Protein AF-A0A953PFZ8-F1 (afdb_monomer)

Mean predicted aligned error: 7.16 Å

Nearest PDB structures (foldseek):
  6ixg-assembly2_B  TM=3.320E-01  e=7.382E+00  Homo sapiens

Secondary structure (DSSP, 8-state):
--THHHHHHHHHHHHHHHHHHHT-TT---GGG--HHHHHHHHHHHHHHHHHHHTS-TT----HHHHHHHHHHHHHHHHHHHHHHHHHHHHHHHHHHHHHHHHHHHHHHHHHHHHHHH-

Radius of gyration: 22.74 Å; Cα contacts (8 Å, |Δi|>4): 45; chains: 1; bounding box: 54×25×68 Å

pLDDT: mean 87.07, std 11.13, range [49.34, 96.88]

Foldseek 3Di:
DPPVLLVLLVVLLVLLVVLCVVLDPVPLDCPSPDPVSVVSNVVSVVSNCVSVVPDDPPDPQPPSSVVSVVSVVVSVVSVVVCVVVSVVSVVVVVVVVVVVVVVVVVVVVVVVVVVVVD

Solvent-accessible surface area (backbone atoms only — not comparable to full-atom values): 6827 Å² total; per-residue (Å²): 127,72,82,59,47,56,55,51,40,50,54,37,42,54,51,52,52,54,48,53,65,73,69,35,80,88,55,83,66,66,84,82,68,51,78,62,61,56,53,52,51,51,51,39,52,51,52,46,51,57,48,60,69,70,54,62,96,81,55,86,65,54,72,69,47,52,49,44,51,53,49,42,52,53,52,49,52,52,50,66,65,46,48,64,58,53,50,52,53,53,52,52,51,50,53,53,51,54,54,52,51,51,52,52,52,50,54,53,48,49,56,54,51,55,65,73,75,108

Structure (mmCIF, N/CA/C/O backbone):
data_AF-A0A953PFZ8-F1
#
_entry.id   AF-A0A953PFZ8-F1
#
loop_
_atom_site.group_PDB
_atom_site.id
_atom_site.type_symbol
_atom_site.label_atom_id
_atom_site.label_alt_id
_atom_site.label_comp_id
_atom_site.label_asym_id
_atom_site.label_entity_id
_atom_site.label_seq_id
_atom_site.pdbx_PDB_ins_code
_atom_site.Cartn_x
_atom_site.Cartn_y
_atom_site.Cartn_z
_atom_site.occupancy
_atom_site.B_iso_or_equiv
_atom_site.auth_seq_id
_atom_site.auth_comp_id
_atom_site.auth_asym_id
_atom_site.auth_atom_id
_atom_site.pdbx_PDB_model_num
ATOM 1 N N . MET A 1 1 ? -9.222 -6.812 30.418 1.00 49.34 1 MET A N 1
ATOM 2 C CA . MET A 1 1 ? -8.718 -6.181 29.180 1.00 49.34 1 MET A CA 1
ATOM 3 C C . MET A 1 1 ? -7.207 -6.312 29.186 1.00 49.34 1 MET A C 1
ATOM 5 O O . MET A 1 1 ? -6.631 -5.870 30.175 1.00 49.34 1 MET A O 1
ATOM 9 N N . PRO A 1 2 ? -6.553 -6.948 28.195 1.00 52.19 2 PRO A N 1
ATOM 10 C CA . PRO A 1 2 ? -5.106 -6.844 28.110 1.00 52.19 2 PRO A CA 1
ATOM 11 C C . PRO A 1 2 ? -4.802 -5.354 27.881 1.00 52.19 2 PRO A C 1
ATOM 13 O O . PRO A 1 2 ? -5.309 -4.797 26.905 1.00 52.19 2 PRO A O 1
ATOM 16 N N . PRO A 1 3 ? -4.027 -4.684 28.750 1.00 57.12 3 PRO A N 1
ATOM 17 C CA . PRO A 1 3 ? -3.650 -3.275 28.563 1.00 57.12 3 PRO A CA 1
ATOM 18 C C . PRO A 1 3 ? -2.909 -3.019 27.233 1.00 57.12 3 PRO A C 1
ATOM 20 O O . PRO A 1 3 ? -2.757 -1.880 26.811 1.00 57.12 3 PRO A O 1
ATOM 23 N N . ASP A 1 4 ? -2.516 -4.091 26.550 1.00 78.19 4 ASP A N 1
ATOM 24 C CA . ASP A 1 4 ? -1.724 -4.121 25.328 1.00 78.19 4 ASP A CA 1
ATOM 25 C C . ASP A 1 4 ? -2.537 -3.910 24.032 1.00 78.19 4 ASP A C 1
ATOM 27 O O . ASP A 1 4 ? -1.991 -3.506 23.005 1.00 78.19 4 ASP A O 1
ATOM 31 N N . THR A 1 5 ? -3.854 -4.164 24.048 1.00 85.62 5 THR A N 1
ATOM 32 C CA . THR A 1 5 ? -4.670 -4.120 22.818 1.00 85.62 5 THR A CA 1
ATOM 33 C C . THR A 1 5 ? -4.906 -2.694 22.331 1.00 85.62 5 THR A C 1
ATOM 35 O O . THR A 1 5 ? -4.695 -2.399 21.156 1.00 85.62 5 THR A O 1
ATOM 38 N N . LEU A 1 6 ? -5.316 -1.800 23.235 1.00 88.81 6 LEU A N 1
ATOM 39 C CA . LEU A 1 6 ? -5.555 -0.395 22.901 1.00 88.81 6 LEU A CA 1
ATOM 40 C C . LEU A 1 6 ? -4.273 0.273 22.389 1.00 88.81 6 LEU A C 1
ATOM 42 O O . LEU A 1 6 ? -4.300 0.966 21.376 1.00 88.81 6 LEU A O 1
ATOM 46 N N . GLU A 1 7 ? -3.152 0.023 23.062 1.00 90.69 7 GLU A N 1
ATOM 47 C CA . GLU A 1 7 ? -1.858 0.594 22.690 1.00 90.69 7 GLU A CA 1
ATOM 48 C C . GLU A 1 7 ? -1.353 0.043 21.354 1.00 90.69 7 GLU A C 1
ATOM 50 O O . GLU A 1 7 ? -0.896 0.789 20.488 1.00 90.69 7 GLU A O 1
ATOM 55 N N . THR A 1 8 ? -1.520 -1.261 21.129 1.00 91.81 8 THR A N 1
ATOM 56 C CA . THR A 1 8 ? -1.218 -1.867 19.831 1.00 91.81 8 THR A CA 1
ATOM 57 C C . THR A 1 8 ? -2.049 -1.240 18.715 1.00 91.81 8 THR A C 1
ATOM 59 O O . THR A 1 8 ? -1.503 -0.953 17.649 1.00 91.81 8 THR A O 1
ATOM 62 N N . LEU A 1 9 ? -3.342 -0.993 18.940 1.00 93.00 9 LEU A N 1
ATOM 63 C CA . LEU A 1 9 ? -4.217 -0.424 17.918 1.00 93.00 9 LEU A CA 1
ATOM 64 C C . LEU A 1 9 ? -3.860 1.034 17.599 1.00 93.00 9 LEU A C 1
ATOM 66 O O . LEU A 1 9 ? -3.797 1.386 16.423 1.00 93.00 9 LEU A O 1
ATOM 70 N N . ARG A 1 10 ? -3.510 1.835 18.614 1.00 94.50 10 ARG A N 1
ATOM 71 C CA . ARG A 1 10 ? -2.955 3.191 18.437 1.00 94.50 10 ARG A CA 1
ATOM 72 C C . ARG A 1 10 ? -1.698 3.181 17.581 1.00 94.50 10 ARG A C 1
ATOM 74 O O . ARG A 1 10 ? -1.624 3.870 16.566 1.00 94.50 10 ARG A O 1
ATOM 81 N N . GLN A 1 11 ? -0.737 2.326 17.934 1.00 95.38 11 GLN A N 1
ATOM 82 C CA . GLN A 1 11 ? 0.516 2.209 17.192 1.00 95.38 11 GLN A CA 1
ATOM 83 C C . GLN A 1 11 ? 0.282 1.778 15.737 1.00 95.38 11 GLN A C 1
ATOM 85 O O . GLN A 1 11 ? 0.940 2.285 14.820 1.00 95.38 11 GLN A O 1
ATOM 90 N N . VAL A 1 12 ? -0.652 0.850 15.508 1.00 96.00 12 VAL A N 1
ATOM 91 C CA . VAL A 1 12 ? -1.046 0.442 14.156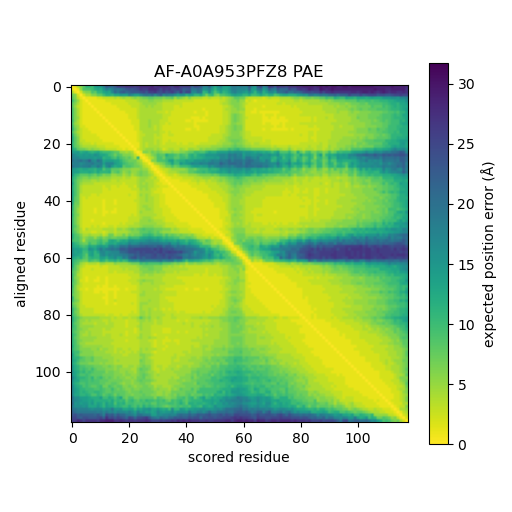 1.00 96.00 12 VAL A CA 1
ATOM 92 C C . VAL A 1 12 ? -1.662 1.620 13.403 1.00 96.00 12 VAL A C 1
ATOM 94 O O . VAL A 1 12 ? -1.247 1.890 12.277 1.00 96.00 12 VAL A O 1
ATOM 97 N N . ASN A 1 13 ? -2.601 2.346 14.008 1.00 96.81 13 ASN A N 1
ATOM 98 C CA . ASN A 1 13 ? -3.257 3.493 13.386 1.00 96.81 13 ASN A CA 1
ATOM 99 C C . ASN A 1 13 ? -2.264 4.583 12.986 1.00 96.81 13 ASN A C 1
ATOM 101 O O . ASN A 1 13 ? -2.311 5.065 11.852 1.00 96.81 13 ASN A O 1
ATOM 105 N N . ASP A 1 14 ? -1.312 4.916 13.851 1.00 96.38 14 ASP A N 1
ATOM 106 C CA . ASP A 1 14 ? -0.276 5.902 13.545 1.00 96.38 14 ASP A CA 1
ATOM 107 C C . ASP A 1 14 ? 0.654 5.440 12.423 1.00 96.38 14 ASP A C 1
ATOM 109 O O . ASP A 1 14 ? 1.006 6.218 11.526 1.00 96.38 14 ASP A O 1
ATOM 113 N N . SER A 1 15 ? 0.991 4.152 12.410 1.00 95.00 15 SER A N 1
ATOM 114 C CA . SER A 1 15 ? 1.805 3.555 11.351 1.00 95.00 15 SER A CA 1
ATOM 115 C C . SER A 1 15 ? 1.072 3.566 10.004 1.00 95.00 15 SER A C 1
ATOM 117 O O . SER A 1 15 ? 1.651 3.967 8.991 1.00 95.00 15 SER A O 1
ATOM 119 N N . LEU A 1 16 ? -0.214 3.199 9.982 1.00 94.50 16 LEU A N 1
ATOM 120 C CA . LEU A 1 16 ? -1.045 3.221 8.775 1.00 94.50 16 LEU A CA 1
ATOM 121 C C . LEU A 1 16 ? -1.255 4.646 8.261 1.00 94.50 16 LEU A C 1
ATOM 123 O O . LEU A 1 16 ? -1.137 4.885 7.061 1.00 94.50 16 LEU A O 1
ATOM 127 N N . ARG A 1 17 ? -1.500 5.612 9.150 1.00 94.50 17 ARG A N 1
ATOM 128 C CA . ARG A 1 17 ? -1.630 7.032 8.795 1.00 94.50 17 ARG A CA 1
ATOM 129 C C . ARG A 1 17 ? -0.345 7.563 8.168 1.00 94.50 17 ARG A C 1
ATOM 131 O O . ARG A 1 17 ? -0.380 8.210 7.123 1.00 94.50 17 ARG A O 1
ATOM 138 N N . SER A 1 18 ? 0.793 7.234 8.772 1.00 92.19 18 SER A N 1
ATOM 139 C CA . SER A 1 18 ? 2.114 7.597 8.261 1.00 92.19 18 SER A CA 1
ATOM 140 C C . SER A 1 18 ? 2.357 6.992 6.877 1.00 92.19 18 SER A C 1
ATOM 142 O O . SER A 1 18 ? 2.810 7.689 5.969 1.00 92.19 18 SER A O 1
ATOM 144 N N . ALA A 1 19 ? 2.004 5.720 6.680 1.00 90.25 19 ALA A N 1
ATOM 145 C CA . ALA A 1 19 ? 2.124 5.052 5.390 1.00 90.25 19 ALA A CA 1
ATOM 146 C C . ALA A 1 19 ? 1.204 5.675 4.323 1.00 90.25 19 ALA A C 1
ATOM 148 O O . ALA A 1 19 ? 1.663 5.975 3.223 1.00 90.25 19 ALA A O 1
ATOM 149 N N . LEU A 1 20 ? -0.055 5.971 4.665 1.00 89.38 20 LEU A N 1
ATOM 150 C CA . LEU A 1 20 ? -1.013 6.659 3.790 1.00 89.38 20 LEU A CA 1
ATOM 151 C C . LEU A 1 20 ? -0.495 8.027 3.317 1.00 89.38 20 LEU A C 1
ATOM 153 O O . LEU A 1 20 ? -0.674 8.392 2.157 1.00 89.38 20 LEU A O 1
ATOM 157 N N . ILE A 1 21 ? 0.184 8.775 4.192 1.00 88.69 21 ILE A N 1
ATOM 158 C CA . ILE A 1 21 ? 0.799 10.063 3.840 1.00 88.69 21 ILE A CA 1
ATOM 159 C C . ILE A 1 21 ? 1.997 9.870 2.903 1.00 88.69 21 ILE A C 1
ATOM 161 O O . ILE A 1 21 ? 2.183 10.660 1.975 1.00 88.69 21 ILE A O 1
ATOM 165 N N . ARG A 1 22 ? 2.827 8.843 3.124 1.00 84.75 22 ARG A N 1
ATOM 166 C CA . ARG A 1 22 ? 3.993 8.574 2.266 1.00 84.75 22 ARG A CA 1
ATOM 167 C C . ARG A 1 22 ? 3.586 8.125 0.866 1.00 84.75 22 ARG A C 1
ATOM 169 O O . ARG A 1 22 ? 4.182 8.595 -0.102 1.00 84.75 22 ARG A O 1
ATOM 176 N N . LEU A 1 23 ? 2.569 7.268 0.779 1.00 81.25 23 LEU A N 1
ATOM 177 C CA . LEU A 1 23 ? 2.078 6.642 -0.454 1.00 81.25 23 LEU A CA 1
ATOM 178 C C . LEU A 1 23 ? 1.049 7.495 -1.218 1.00 81.25 23 LEU A C 1
ATOM 180 O O . LEU A 1 23 ? 0.427 7.014 -2.168 1.00 81.25 23 LEU A O 1
ATOM 184 N N . ARG A 1 24 ? 0.854 8.752 -0.800 1.00 77.69 24 ARG A N 1
ATOM 185 C CA . ARG A 1 24 ? -0.214 9.628 -1.290 1.00 77.69 24 ARG A CA 1
ATOM 186 C C . ARG A 1 24 ? -0.262 9.734 -2.827 1.00 77.69 24 ARG A C 1
ATOM 188 O O . ARG A 1 24 ? 0.791 9.876 -3.456 1.00 77.69 24 ARG A O 1
ATOM 195 N N . PRO A 1 25 ? -1.461 9.741 -3.439 1.00 61.22 25 PRO A N 1
ATOM 196 C CA . PRO A 1 25 ? -1.633 9.856 -4.890 1.00 61.22 25 PRO A CA 1
ATOM 197 C C . PRO A 1 25 ? -1.081 11.138 -5.509 1.00 61.22 25 PRO A C 1
ATOM 199 O O . PRO A 1 25 ? -0.619 11.137 -6.646 1.00 61.22 25 PRO A O 1
ATOM 202 N N . GLU A 1 26 ? -1.083 12.233 -4.752 1.00 68.12 26 GLU A N 1
ATOM 203 C CA . GLU A 1 26 ? -0.650 13.550 -5.218 1.00 68.12 26 GLU A CA 1
ATOM 204 C C . GLU A 1 26 ? 0.868 13.607 -5.456 1.00 68.12 26 GLU A C 1
ATOM 206 O O . GLU A 1 26 ? 1.363 14.495 -6.154 1.00 68.12 26 GLU A O 1
ATOM 211 N N . ARG A 1 27 ? 1.616 12.633 -4.918 1.00 68.50 27 ARG A N 1
ATOM 212 C CA . ARG A 1 27 ? 3.017 12.406 -5.270 1.00 68.50 27 ARG A CA 1
ATOM 213 C C . ARG A 1 27 ? 3.057 11.641 -6.591 1.00 68.50 27 ARG A C 1
ATOM 215 O O . ARG A 1 27 ? 2.848 10.431 -6.634 1.00 68.50 27 ARG A O 1
ATOM 222 N N . LYS A 1 28 ? 3.321 12.370 -7.678 1.00 65.50 28 LYS A N 1
ATOM 223 C CA . LYS A 1 28 ? 3.436 11.801 -9.032 1.00 65.50 28 LYS A CA 1
ATOM 224 C C . LYS A 1 28 ? 4.566 10.773 -9.146 1.00 65.50 28 LYS A C 1
ATOM 226 O O . LYS A 1 28 ? 4.450 9.833 -9.925 1.00 65.50 28 LYS A O 1
ATOM 231 N N . ASP A 1 29 ? 5.606 10.907 -8.325 1.00 70.31 29 ASP A N 1
ATOM 232 C CA . ASP A 1 29 ? 6.806 10.087 -8.437 1.00 70.31 29 ASP A CA 1
ATOM 233 C C . ASP A 1 29 ? 6.769 8.882 -7.490 1.00 70.31 29 ASP A C 1
ATOM 235 O O . ASP A 1 29 ? 6.878 9.008 -6.268 1.00 70.31 29 ASP A O 1
ATOM 239 N N . CYS A 1 30 ? 6.705 7.683 -8.073 1.00 77.50 30 CYS A N 1
ATOM 240 C CA . CYS A 1 30 ? 6.799 6.419 -7.334 1.00 77.50 30 CYS A CA 1
ATOM 241 C C . CYS A 1 30 ? 8.231 6.090 -6.869 1.00 77.50 30 CYS A C 1
ATOM 243 O O . CYS A 1 30 ? 8.442 5.086 -6.198 1.00 77.50 30 CYS A O 1
ATOM 245 N N . VAL A 1 31 ? 9.219 6.933 -7.191 1.00 76.44 31 VAL A N 1
ATOM 246 C CA . VAL A 1 31 ? 10.656 6.703 -6.934 1.00 76.44 31 VAL A CA 1
ATOM 247 C C . VAL A 1 31 ? 10.974 6.532 -5.445 1.00 76.44 31 VAL A C 1
ATOM 249 O O . VAL A 1 31 ? 11.924 5.846 -5.078 1.00 76.44 31 VAL A O 1
ATOM 252 N N . THR A 1 32 ? 10.183 7.158 -4.575 1.00 81.94 32 THR A N 1
ATOM 253 C CA . THR A 1 32 ? 10.397 7.103 -3.120 1.00 81.94 32 THR A CA 1
ATOM 254 C C . THR A 1 32 ? 9.764 5.883 -2.455 1.00 81.94 32 THR A C 1
ATOM 256 O O . THR A 1 32 ? 10.068 5.615 -1.295 1.00 81.94 32 THR A O 1
ATOM 259 N N . ILE A 1 33 ? 8.922 5.140 -3.179 1.00 86.31 33 ILE A N 1
ATOM 260 C CA . ILE A 1 33 ? 8.183 3.992 -2.657 1.00 86.31 33 ILE A CA 1
ATOM 261 C C . ILE A 1 33 ? 9.086 2.767 -2.690 1.00 86.31 33 ILE A C 1
ATOM 263 O O . ILE A 1 33 ? 9.626 2.405 -3.737 1.00 86.31 33 ILE A O 1
ATOM 267 N N . ARG A 1 34 ? 9.244 2.112 -1.541 1.00 87.69 34 ARG A N 1
ATOM 268 C CA . ARG A 1 34 ? 10.087 0.923 -1.407 1.00 87.69 34 ARG A CA 1
ATOM 269 C C . ARG A 1 34 ? 9.240 -0.323 -1.157 1.00 87.69 34 ARG A C 1
ATOM 271 O O . ARG A 1 34 ? 8.175 -0.225 -0.552 1.00 87.69 34 ARG A O 1
ATOM 278 N N . PRO A 1 35 ? 9.723 -1.523 -1.527 1.00 88.88 35 PRO A N 1
ATOM 279 C CA . PRO A 1 35 ? 9.071 -2.776 -1.140 1.00 88.88 35 PRO A CA 1
ATOM 280 C C . PRO A 1 35 ? 8.839 -2.887 0.375 1.00 88.88 35 PRO A C 1
ATOM 282 O O . PRO A 1 35 ? 7.824 -3.430 0.808 1.00 88.88 35 PRO A O 1
ATOM 285 N N . GLN A 1 36 ? 9.749 -2.322 1.177 1.00 91.12 36 GLN A N 1
ATOM 286 C CA . GLN A 1 36 ? 9.627 -2.267 2.634 1.00 91.12 36 GLN A CA 1
ATOM 287 C C . GLN A 1 36 ? 8.363 -1.531 3.092 1.00 91.12 36 GLN A C 1
ATOM 289 O O . GLN A 1 36 ? 7.727 -1.999 4.026 1.00 91.12 36 GLN A O 1
ATOM 294 N N . ASP A 1 37 ? 7.923 -0.471 2.402 1.00 89.81 37 ASP A N 1
ATOM 295 C CA . ASP A 1 37 ? 6.701 0.252 2.781 1.00 89.81 37 ASP A CA 1
ATOM 296 C C . ASP A 1 37 ? 5.465 -0.664 2.764 1.00 89.81 37 ASP A C 1
ATOM 298 O O . ASP A 1 37 ? 4.606 -0.575 3.641 1.00 89.81 37 ASP A O 1
ATOM 302 N N . PHE A 1 38 ? 5.382 -1.580 1.795 1.00 91.19 38 PHE A N 1
ATOM 303 C CA . PHE A 1 38 ? 4.284 -2.546 1.705 1.00 91.19 38 PHE A CA 1
ATOM 304 C C . PHE A 1 38 ? 4.402 -3.659 2.746 1.00 91.19 38 PHE A C 1
ATOM 306 O O . PHE A 1 38 ? 3.393 -4.071 3.320 1.00 91.19 38 PHE A O 1
ATOM 313 N N . SER A 1 39 ? 5.625 -4.126 3.008 1.00 93.56 39 SER A N 1
ATOM 314 C CA . SER A 1 39 ? 5.895 -5.109 4.063 1.00 93.56 39 SER A CA 1
ATOM 315 C C . SER A 1 39 ? 5.518 -4.565 5.441 1.00 93.56 39 SER A C 1
ATOM 317 O O . SER A 1 39 ? 4.920 -5.279 6.248 1.00 93.56 39 SER A O 1
ATOM 319 N N . ASP A 1 40 ? 5.820 -3.293 5.698 1.00 93.38 40 ASP A N 1
ATOM 320 C CA . ASP A 1 40 ? 5.485 -2.617 6.946 1.00 93.38 40 ASP A CA 1
ATOM 321 C C . ASP A 1 40 ? 3.968 -2.507 7.106 1.00 93.38 40 ASP A C 1
ATOM 323 O O . ASP A 1 40 ? 3.440 -2.896 8.146 1.00 93.38 40 ASP A O 1
ATOM 327 N N . ILE A 1 41 ? 3.248 -2.064 6.064 1.00 94.06 41 ILE A N 1
ATOM 328 C CA . ILE A 1 41 ? 1.776 -2.024 6.073 1.00 94.06 41 ILE A CA 1
ATOM 329 C C . ILE A 1 41 ? 1.207 -3.410 6.376 1.00 94.06 41 ILE A C 1
ATOM 331 O O . ILE A 1 41 ? 0.401 -3.542 7.294 1.00 94.06 41 ILE A O 1
ATOM 335 N N . LEU A 1 42 ? 1.640 -4.446 5.650 1.00 95.38 42 LEU A N 1
ATOM 336 C CA . LEU A 1 42 ? 1.163 -5.813 5.858 1.00 95.38 42 LEU A CA 1
ATOM 337 C C . LEU A 1 42 ? 1.403 -6.282 7.299 1.00 95.38 42 LEU A C 1
ATOM 339 O O . LEU A 1 42 ? 0.502 -6.839 7.921 1.00 95.38 42 LEU A O 1
ATOM 343 N N . SER A 1 43 ? 2.584 -6.001 7.850 1.00 95.81 43 SER A N 1
ATOM 344 C CA . SER A 1 43 ? 2.928 -6.357 9.229 1.00 95.81 43 SER A CA 1
ATOM 345 C C . SER A 1 43 ? 1.991 -5.688 10.240 1.00 95.81 43 SER A C 1
ATOM 347 O O . SER A 1 43 ? 1.526 -6.341 11.173 1.00 95.81 43 SER A O 1
ATOM 349 N N . GLN A 1 44 ? 1.647 -4.410 10.036 1.00 95.50 44 GLN A N 1
ATOM 350 C CA . GLN A 1 44 ? 0.687 -3.711 10.899 1.00 95.50 44 GLN A CA 1
ATOM 351 C C . GLN A 1 44 ? -0.738 -4.260 10.760 1.00 95.50 44 GLN A C 1
ATOM 353 O O . GLN A 1 44 ? -1.446 -4.385 11.759 1.00 95.50 44 GLN A O 1
ATOM 358 N N . LEU A 1 45 ? -1.160 -4.629 9.545 1.00 95.19 45 LEU A N 1
ATOM 359 C CA . LEU A 1 45 ? -2.468 -5.247 9.310 1.00 95.19 45 LEU A CA 1
ATOM 360 C C . LEU A 1 45 ? -2.596 -6.587 10.038 1.00 95.19 45 LEU A C 1
ATOM 362 O O . LEU A 1 45 ? -3.603 -6.826 10.703 1.00 95.19 45 LEU A O 1
ATOM 366 N N . LEU A 1 46 ? -1.566 -7.432 9.954 1.00 94.88 46 LEU A N 1
ATOM 367 C CA . LEU A 1 46 ? -1.521 -8.715 10.654 1.00 94.88 46 LEU A CA 1
ATOM 368 C C . LEU A 1 46 ? -1.531 -8.523 12.174 1.00 94.88 46 LEU A C 1
ATOM 370 O O . LEU A 1 46 ? -2.297 -9.191 12.868 1.00 94.88 46 LEU A O 1
ATOM 374 N N . ARG A 1 47 ? -0.752 -7.561 12.684 1.00 93.69 47 ARG A N 1
ATOM 375 C CA . ARG A 1 47 ? -0.715 -7.231 14.114 1.00 93.69 47 ARG A CA 1
ATOM 376 C C . ARG A 1 47 ? -2.079 -6.762 14.632 1.00 93.69 47 ARG A C 1
ATOM 378 O O . ARG A 1 47 ? -2.502 -7.194 15.701 1.00 93.69 47 ARG A O 1
ATOM 385 N N . ALA A 1 48 ? -2.794 -5.923 13.880 1.00 92.88 48 ALA A N 1
ATOM 386 C CA . ALA A 1 48 ? -4.153 -5.519 14.246 1.00 92.88 48 ALA A CA 1
ATOM 387 C C . ALA A 1 48 ? -5.151 -6.680 14.183 1.00 92.88 48 ALA A C 1
ATOM 389 O O . ALA A 1 48 ? -5.972 -6.809 15.088 1.00 92.88 48 ALA A O 1
ATOM 390 N N . ALA A 1 49 ? -5.070 -7.547 13.169 1.00 90.88 49 ALA A N 1
ATOM 391 C CA . ALA A 1 49 ? -5.941 -8.716 13.059 1.00 90.88 49 ALA A CA 1
ATOM 392 C C . ALA A 1 49 ? -5.763 -9.678 14.245 1.00 90.88 49 ALA A C 1
ATOM 394 O O . ALA A 1 49 ? -6.746 -10.118 14.838 1.00 90.88 49 ALA A O 1
ATOM 395 N N . GLU A 1 50 ? -4.517 -9.952 14.638 1.00 90.31 50 GLU A N 1
ATOM 396 C CA . GLU A 1 50 ? -4.208 -10.757 15.821 1.00 90.31 50 GLU A CA 1
ATOM 397 C C . GLU A 1 50 ? -4.736 -10.105 17.105 1.00 90.31 50 GLU A C 1
ATOM 399 O O . GLU A 1 50 ? -5.331 -10.769 17.954 1.00 90.31 50 GLU A O 1
ATOM 404 N N . CYS A 1 51 ? -4.546 -8.793 17.239 1.00 87.56 51 CYS A N 1
ATOM 405 C CA . CYS A 1 51 ? -4.961 -8.032 18.407 1.00 87.56 51 CYS A CA 1
ATOM 406 C C . CYS A 1 51 ? -6.490 -8.013 18.582 1.00 87.56 51 CYS A C 1
ATOM 408 O O . CYS A 1 51 ? -6.999 -8.295 19.669 1.00 87.56 51 CYS A O 1
ATOM 410 N N . LEU A 1 52 ? -7.220 -7.736 17.500 1.00 85.81 52 LEU A N 1
ATOM 411 C CA . LEU A 1 52 ? -8.682 -7.695 17.477 1.00 85.81 52 LEU A CA 1
ATOM 412 C C . LEU A 1 52 ? -9.298 -9.097 17.578 1.00 85.81 52 LEU A C 1
ATOM 414 O O . LEU A 1 52 ? -10.341 -9.258 18.203 1.00 85.81 52 LEU A O 1
ATOM 418 N N . GLY A 1 53 ? -8.642 -10.127 17.033 1.00 84.00 53 GLY A N 1
ATOM 419 C CA . GLY A 1 53 ? -9.096 -11.519 17.141 1.00 84.00 53 GLY A CA 1
ATOM 420 C C . GLY A 1 53 ? -9.057 -12.082 18.567 1.00 84.00 53 GLY A C 1
ATOM 421 O O . GLY A 1 53 ? -9.753 -13.048 18.866 1.00 84.00 53 GLY A O 1
ATOM 422 N N . ARG A 1 54 ? -8.273 -11.470 19.464 1.00 81.94 54 ARG A N 1
ATOM 423 C CA . ARG A 1 54 ? -8.182 -11.841 20.887 1.00 81.94 54 ARG A CA 1
ATOM 424 C C . ARG A 1 54 ? -9.213 -11.126 21.769 1.00 81.94 54 ARG A C 1
ATOM 426 O O . ARG A 1 54 ? -9.249 -11.380 22.975 1.00 81.94 54 ARG A O 1
ATOM 433 N N . LEU A 1 55 ? -10.028 -10.223 21.213 1.00 75.88 55 LEU A N 1
ATOM 434 C CA . LEU A 1 55 ? -11.015 -9.483 21.994 1.00 75.88 55 LEU A CA 1
ATOM 435 C C . LEU A 1 55 ? -12.206 -10.387 22.368 1.00 75.88 55 LEU A C 1
ATOM 437 O O . LEU A 1 55 ? -12.784 -11.028 21.489 1.00 75.88 55 LEU A O 1
ATOM 441 N N . PRO A 1 56 ? -12.630 -10.429 23.644 1.00 69.19 56 PRO A N 1
ATOM 442 C CA . PRO A 1 56 ? -13.863 -11.113 24.010 1.00 69.19 56 PRO A CA 1
ATOM 443 C C . PRO A 1 56 ? -15.062 -10.453 23.315 1.00 69.19 56 PRO A C 1
ATOM 445 O O . PRO A 1 56 ? -15.220 -9.237 23.405 1.00 69.19 56 PRO A O 1
ATOM 448 N N . LEU A 1 57 ? -15.940 -11.256 22.700 1.00 64.19 57 LEU A N 1
ATOM 449 C CA . LEU A 1 57 ? -17.180 -10.816 22.026 1.00 64.19 57 LEU A CA 1
ATOM 450 C C . LEU A 1 57 ? -18.096 -9.942 22.905 1.00 64.19 57 LEU A C 1
ATOM 452 O O . LEU A 1 57 ? -18.868 -9.149 22.383 1.00 64.19 57 LEU A O 1
ATOM 456 N N . ASN A 1 58 ? -17.974 -10.073 24.229 1.00 58.50 58 ASN A N 1
ATOM 457 C CA . ASN A 1 58 ? -18.782 -9.371 25.228 1.00 58.50 58 ASN A CA 1
ATOM 458 C C . ASN A 1 58 ? -17.938 -8.433 26.098 1.00 58.50 58 ASN A C 1
ATOM 460 O O . ASN A 1 58 ? -18.316 -8.129 27.230 1.00 58.50 58 ASN A O 1
ATOM 464 N N . SER A 1 59 ? -16.744 -8.051 25.640 1.00 61.25 59 SER A N 1
ATOM 465 C CA . SER A 1 59 ? -15.958 -7.087 26.390 1.00 61.25 59 SER A CA 1
ATOM 466 C C . SER A 1 59 ? -16.644 -5.736 26.310 1.00 61.25 59 SER A C 1
ATOM 468 O O . SER A 1 59 ? -16.887 -5.240 25.213 1.00 61.25 59 SER A O 1
ATOM 470 N N . ASP A 1 60 ? -16.867 -5.126 27.470 1.00 62.53 60 ASP A N 1
ATOM 471 C CA . ASP A 1 60 ? -17.182 -3.708 27.599 1.00 62.53 60 ASP A CA 1
ATOM 472 C C . ASP A 1 60 ? -15.942 -2.939 27.112 1.00 62.53 60 ASP A C 1
ATOM 474 O O . ASP A 1 60 ? -14.988 -2.669 27.850 1.00 62.53 60 ASP A O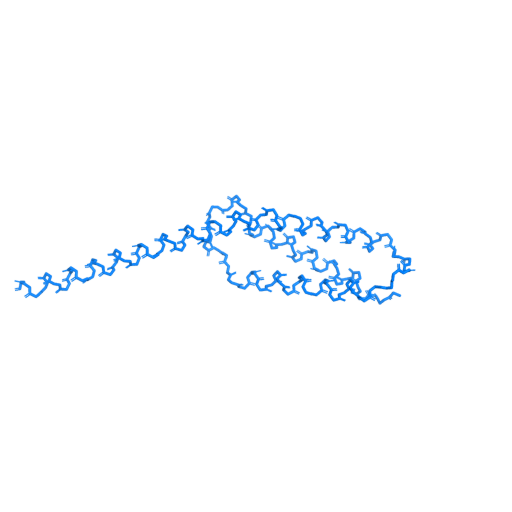 1
ATOM 478 N N . ALA A 1 61 ? -15.833 -2.803 25.792 1.00 65.12 61 ALA A N 1
ATOM 479 C CA . ALA A 1 61 ? -14.735 -2.131 25.137 1.00 65.12 61 ALA A CA 1
ATOM 480 C C . ALA A 1 61 ? -14.865 -0.661 25.521 1.00 65.12 61 ALA A C 1
ATOM 482 O O . ALA A 1 61 ? -15.783 0.020 25.080 1.00 65.12 61 ALA A O 1
ATOM 483 N N . GLY A 1 62 ? -13.975 -0.181 26.394 1.00 79.75 62 GLY A N 1
ATOM 484 C CA . GLY A 1 62 ? -13.999 1.220 26.802 1.00 79.75 62 GLY A CA 1
ATOM 485 C C . GLY A 1 62 ? -13.976 2.138 25.575 1.00 79.75 62 GLY A C 1
ATOM 486 O O . GLY A 1 62 ? -13.340 1.805 24.576 1.00 79.75 62 GLY A O 1
ATOM 487 N N . ALA A 1 63 ? -14.631 3.299 25.665 1.00 85.12 63 ALA A N 1
ATOM 488 C CA . ALA A 1 63 ? -14.840 4.232 24.547 1.00 85.12 63 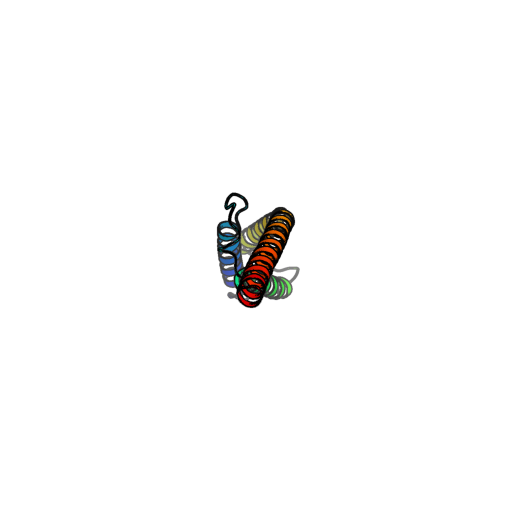ALA A CA 1
ATOM 489 C C . ALA A 1 63 ? -13.578 4.518 23.702 1.00 85.12 63 ALA A C 1
ATOM 491 O O . ALA A 1 63 ? -13.657 4.673 22.486 1.00 85.12 63 ALA A O 1
ATOM 492 N N . ALA A 1 64 ? -12.393 4.524 24.325 1.00 87.38 64 ALA A N 1
ATOM 493 C CA . ALA A 1 64 ? -11.120 4.687 23.626 1.00 87.38 64 ALA A CA 1
ATOM 494 C C . ALA A 1 64 ? -10.816 3.551 22.628 1.00 87.38 64 ALA A C 1
ATOM 496 O O . ALA A 1 64 ? -10.320 3.810 21.538 1.00 87.38 64 ALA A O 1
ATOM 497 N N . LEU A 1 65 ? -11.115 2.295 22.968 1.00 87.31 65 LEU A N 1
ATOM 498 C CA . LEU A 1 65 ? -10.875 1.155 22.079 1.00 87.31 65 LEU A CA 1
ATOM 499 C C . LEU A 1 65 ? -11.833 1.156 20.887 1.00 87.31 65 LEU A C 1
ATOM 501 O O . LEU A 1 65 ? -11.433 0.821 19.771 1.00 87.31 65 LEU A O 1
ATOM 505 N N . GLU A 1 66 ? -13.084 1.550 21.112 1.00 88.69 66 GLU A N 1
ATOM 506 C CA . GLU A 1 66 ? -14.061 1.714 20.038 1.00 88.69 66 GLU A CA 1
ATOM 507 C C . GLU A 1 66 ? -13.630 2.819 19.066 1.00 88.69 66 GLU A C 1
ATOM 509 O O . GLU A 1 66 ? -13.640 2.611 17.850 1.00 88.69 66 GLU A O 1
ATOM 514 N N . GLN A 1 67 ? -13.157 3.952 19.593 1.00 91.50 67 GLN A N 1
ATOM 515 C CA . GLN A 1 67 ? -12.611 5.043 18.790 1.00 91.50 67 GLN A CA 1
ATOM 516 C C . GLN A 1 67 ? -11.426 4.585 17.927 1.00 91.50 67 GLN A C 1
ATOM 518 O O . GLN A 1 67 ? -11.434 4.796 16.714 1.00 91.50 67 GLN A O 1
ATOM 523 N N . GLU A 1 68 ? -10.440 3.904 18.513 1.00 93.38 68 GLU A N 1
ATOM 524 C CA . GLU A 1 68 ? -9.287 3.390 17.762 1.00 93.38 68 GLU A CA 1
ATOM 525 C C . GLU A 1 68 ? -9.691 2.321 16.731 1.00 93.38 68 GLU A C 1
ATOM 527 O O . GLU A 1 68 ? -9.100 2.228 15.655 1.00 93.38 68 GLU A O 1
ATOM 532 N N . SER A 1 69 ? -10.739 1.541 17.008 1.00 91.94 69 SER A N 1
ATOM 533 C CA . SER A 1 69 ? -11.285 0.560 16.059 1.00 91.94 69 SER A CA 1
ATOM 534 C C . SER A 1 69 ? -11.980 1.228 14.871 1.00 91.94 69 SER A C 1
ATOM 536 O O . SER A 1 69 ? -11.854 0.771 13.731 1.00 91.94 69 SER A O 1
ATOM 538 N N . LEU A 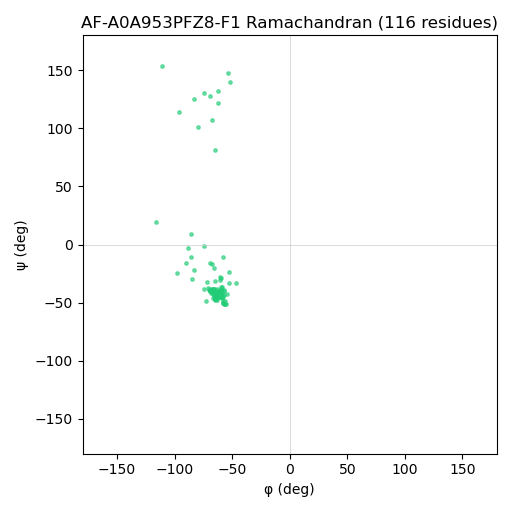1 70 ? -12.707 2.322 15.115 1.00 93.25 70 LEU A N 1
ATOM 539 C CA . LEU A 1 70 ? -13.302 3.154 14.067 1.00 93.25 70 LEU A CA 1
ATOM 540 C C . LEU A 1 70 ? -12.220 3.802 13.201 1.00 93.25 70 LEU A C 1
ATOM 542 O O . LEU A 1 70 ? -12.331 3.803 11.972 1.00 93.25 70 LEU A O 1
ATOM 546 N N . GLU A 1 71 ? -11.161 4.305 13.828 1.00 95.62 71 GLU A N 1
ATOM 547 C CA . GLU A 1 71 ? -10.024 4.887 13.123 1.00 95.62 71 GLU A CA 1
ATOM 548 C C . GLU A 1 71 ? -9.282 3.847 12.278 1.00 95.62 71 GLU A C 1
ATOM 550 O O . GLU A 1 71 ? -9.027 4.089 11.095 1.00 95.62 71 GLU A O 1
ATOM 555 N N . TYR A 1 72 ? -9.043 2.653 12.822 1.00 95.88 72 TYR A N 1
ATOM 556 C CA . TYR A 1 72 ? -8.465 1.536 12.080 1.00 95.88 72 TYR A CA 1
ATOM 557 C C . TYR A 1 72 ? -9.293 1.200 10.840 1.00 95.88 72 TYR A C 1
ATOM 559 O O . TYR A 1 72 ? -8.757 1.154 9.732 1.00 95.88 72 TYR A O 1
ATOM 567 N N . ARG A 1 73 ? -10.618 1.074 10.986 1.00 95.38 73 ARG A N 1
ATOM 568 C CA . ARG A 1 73 ? -11.527 0.834 9.854 1.00 95.38 73 ARG A CA 1
ATOM 569 C C . ARG A 1 73 ? -11.450 1.949 8.808 1.00 95.38 73 ARG A C 1
ATOM 571 O O . ARG A 1 73 ? -11.391 1.662 7.616 1.00 95.38 73 ARG A O 1
ATOM 578 N N . SER A 1 74 ? -11.404 3.210 9.238 1.00 96.12 74 SER A N 1
ATOM 579 C CA . SER A 1 74 ? -11.238 4.362 8.340 1.00 96.12 74 SER A CA 1
ATOM 580 C C . SER A 1 74 ? -9.920 4.294 7.561 1.00 96.12 74 SER A C 1
ATOM 582 O O . SER A 1 74 ? -9.892 4.535 6.353 1.00 96.12 74 SER A O 1
ATOM 584 N N . ASN A 1 75 ? -8.826 3.914 8.22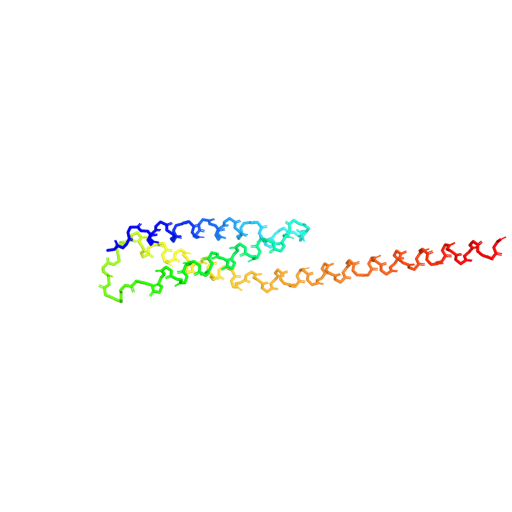5 1.00 95.31 75 ASN A N 1
ATOM 585 C CA . ASN A 1 75 ? -7.521 3.741 7.589 1.00 95.31 75 ASN A CA 1
ATOM 586 C C . ASN A 1 75 ? -7.518 2.580 6.582 1.00 95.31 75 ASN A C 1
ATOM 588 O O . ASN A 1 75 ? -6.940 2.726 5.504 1.00 95.31 75 ASN A O 1
ATOM 592 N N . LEU A 1 76 ? -8.207 1.472 6.878 1.00 95.31 76 LEU A N 1
ATOM 593 C CA . LEU A 1 76 ? -8.374 0.360 5.936 1.00 95.31 76 LEU A CA 1
ATOM 594 C C . LEU A 1 76 ? -9.157 0.758 4.686 1.00 95.31 76 LEU A C 1
ATOM 596 O O . LEU A 1 76 ? -8.756 0.400 3.581 1.00 95.31 76 LEU A O 1
ATOM 600 N N . GLU A 1 77 ? -10.246 1.512 4.834 1.00 95.94 77 GLU A N 1
ATOM 601 C CA . GLU A 1 77 ? -11.024 1.968 3.679 1.00 95.94 77 GLU A CA 1
ATOM 602 C C . GLU A 1 77 ? -10.210 2.919 2.799 1.00 95.94 77 GLU A C 1
ATOM 604 O O . GLU A 1 77 ? -10.194 2.764 1.579 1.00 95.94 77 GLU A O 1
ATOM 609 N N . LYS A 1 78 ? -9.440 3.836 3.398 1.00 93.56 78 LYS A N 1
ATOM 610 C CA . LYS A 1 78 ? -8.497 4.678 2.643 1.00 93.56 78 LYS A CA 1
ATOM 611 C C . LYS A 1 78 ? -7.464 3.827 1.905 1.00 93.56 78 LYS A C 1
ATOM 613 O O . LYS A 1 78 ? -7.218 4.068 0.725 1.00 93.56 78 LYS A O 1
ATOM 618 N N . LEU A 1 79 ? -6.893 2.819 2.575 1.00 91.94 79 LEU A N 1
ATOM 619 C CA . LEU A 1 79 ? -5.931 1.880 1.990 1.00 91.94 79 LEU A CA 1
ATOM 620 C C . LEU A 1 79 ? -6.519 1.156 0.774 1.00 91.94 79 LEU A C 1
ATOM 622 O O . LEU A 1 79 ? -5.942 1.177 -0.312 1.00 91.94 79 LEU A O 1
ATOM 626 N N . LYS A 1 80 ? -7.711 0.587 0.936 1.00 93.06 80 LYS A N 1
ATOM 627 C CA . LYS A 1 80 ? -8.457 -0.095 -0.123 1.00 93.06 80 LYS A CA 1
ATOM 628 C C . LYS A 1 80 ? -8.765 0.823 -1.307 1.00 93.06 80 LYS A C 1
ATOM 630 O O . LYS A 1 80 ? -8.679 0.378 -2.447 1.00 93.06 80 LYS A O 1
ATOM 635 N N . GLN A 1 81 ? -9.111 2.082 -1.049 1.00 91.81 81 GLN A N 1
ATOM 636 C CA . GLN A 1 81 ? -9.411 3.061 -2.094 1.00 91.81 81 GLN A CA 1
ATOM 637 C C . GLN A 1 81 ? -8.168 3.472 -2.892 1.00 91.81 81 GLN A C 1
ATOM 639 O O . GLN A 1 81 ? -8.260 3.607 -4.110 1.00 91.81 81 GLN A O 1
ATOM 644 N N . PHE A 1 82 ? -7.011 3.661 -2.246 1.00 87.69 82 PHE A N 1
ATOM 645 C CA . PHE A 1 82 ? -5.823 4.171 -2.944 1.00 87.69 82 PHE A CA 1
ATOM 646 C C . PHE A 1 82 ? -4.997 3.081 -3.643 1.00 87.69 82 PHE A C 1
ATOM 648 O O . PHE A 1 82 ? -4.328 3.371 -4.636 1.00 87.69 82 PHE A O 1
ATOM 655 N N . LEU A 1 83 ? -4.994 1.842 -3.133 1.00 89.50 83 LEU A N 1
ATOM 656 C CA . LEU A 1 83 ? -4.120 0.774 -3.638 1.00 89.50 83 LEU A CA 1
ATOM 657 C C . LEU A 1 83 ? -4.244 0.513 -5.151 1.00 89.50 83 LEU A C 1
ATOM 659 O O . LEU A 1 83 ? -3.200 0.355 -5.787 1.00 89.50 83 LEU A O 1
ATOM 663 N N . PRO A 1 84 ? -5.450 0.491 -5.758 1.00 91.12 84 PRO A N 1
ATOM 664 C CA . PRO A 1 84 ? -5.584 0.288 -7.200 1.00 91.12 84 PRO A CA 1
ATOM 665 C C . PRO A 1 84 ? -4.888 1.373 -8.031 1.00 91.12 84 PRO A C 1
ATOM 667 O O . PRO A 1 84 ? -4.196 1.057 -8.998 1.00 91.12 84 PRO A O 1
ATOM 670 N N . ASP A 1 85 ? -5.020 2.640 -7.631 1.00 89.50 85 ASP A N 1
ATOM 671 C CA . ASP A 1 85 ? -4.354 3.761 -8.302 1.00 89.50 85 ASP A CA 1
ATOM 672 C C . ASP A 1 85 ? -2.827 3.656 -8.182 1.00 89.50 85 ASP A C 1
ATOM 674 O O . ASP A 1 85 ? -2.102 3.771 -9.174 1.00 89.50 85 ASP A O 1
ATOM 678 N N . LEU A 1 86 ? -2.324 3.363 -6.978 1.00 88.62 86 LEU A N 1
ATOM 679 C CA . LEU A 1 86 ? -0.890 3.179 -6.771 1.00 88.62 86 LEU A CA 1
ATOM 680 C C . LEU A 1 86 ? -0.342 2.006 -7.598 1.00 88.62 86 LEU A C 1
ATOM 682 O O . LEU A 1 86 ? 0.732 2.117 -8.189 1.00 88.62 86 LEU A O 1
ATOM 686 N N . HIS A 1 87 ? -1.079 0.897 -7.673 1.00 90.44 87 HIS A N 1
ATOM 687 C CA . HIS A 1 87 ? -0.707 -0.243 -8.503 1.00 90.44 87 HIS A CA 1
ATOM 688 C C . HIS A 1 87 ? -0.581 0.151 -9.981 1.00 90.44 87 HIS A C 1
ATOM 690 O O . HIS A 1 87 ? 0.423 -0.177 -10.616 1.00 90.44 87 HIS A O 1
ATOM 696 N N . GLY A 1 88 ? -1.549 0.909 -10.507 1.00 90.94 88 GLY A N 1
ATOM 697 C CA . GLY A 1 88 ? -1.503 1.430 -11.874 1.00 90.94 88 GLY A CA 1
ATOM 698 C C . GLY A 1 88 ? -0.264 2.292 -12.135 1.00 90.94 88 GLY A C 1
ATOM 699 O O . GLY A 1 88 ? 0.434 2.086 -13.129 1.00 90.94 88 GLY A O 1
ATOM 700 N N . ARG A 1 89 ? 0.069 3.202 -11.211 1.00 88.75 89 ARG A N 1
ATOM 701 C CA . ARG A 1 89 ? 1.269 4.051 -11.314 1.00 88.75 89 ARG A CA 1
ATOM 702 C C . ARG A 1 89 ? 2.568 3.245 -11.280 1.00 88.75 89 ARG A C 1
ATOM 704 O O . ARG A 1 89 ? 3.450 3.479 -12.104 1.00 88.75 89 ARG A O 1
ATOM 711 N N . LEU A 1 90 ? 2.679 2.263 -10.386 1.00 90.06 90 LEU A N 1
ATOM 712 C CA . LEU A 1 90 ? 3.854 1.388 -10.314 1.00 90.06 90 LEU A CA 1
ATOM 713 C C . LEU A 1 90 ? 4.031 0.551 -11.586 1.00 90.06 90 LEU A C 1
ATOM 715 O O . LEU A 1 90 ? 5.157 0.365 -12.047 1.00 90.06 90 LEU A O 1
ATOM 719 N N . LEU A 1 91 ? 2.935 0.076 -12.182 1.00 93.00 91 LEU A N 1
ATOM 720 C CA . LEU A 1 91 ? 2.977 -0.671 -13.437 1.00 93.00 91 LEU A CA 1
ATOM 721 C C . LEU A 1 91 ? 3.415 0.210 -14.618 1.00 93.00 91 LEU A C 1
ATOM 723 O O . LEU A 1 91 ? 4.221 -0.221 -15.451 1.00 93.00 91 LEU A O 1
ATOM 727 N N . ALA A 1 92 ? 2.927 1.450 -14.673 1.00 91.50 92 ALA A N 1
ATOM 728 C CA . ALA A 1 92 ? 3.350 2.426 -15.672 1.00 91.50 92 ALA A CA 1
ATOM 729 C C . ALA A 1 92 ? 4.847 2.750 -15.540 1.00 91.50 92 ALA A C 1
ATOM 731 O O . ALA A 1 92 ? 5.576 2.711 -16.532 1.00 91.50 92 ALA A O 1
ATOM 732 N N . GLU A 1 93 ? 5.328 2.981 -14.315 1.00 90.81 93 GLU A N 1
ATOM 733 C CA . GLU A 1 93 ? 6.747 3.242 -14.058 1.00 90.81 93 GLU A CA 1
ATOM 734 C C . GLU A 1 93 ? 7.636 2.042 -14.389 1.00 90.81 93 GLU A C 1
ATOM 736 O O . GLU A 1 93 ? 8.688 2.214 -15.005 1.00 90.81 93 GLU A O 1
ATOM 741 N N . LYS A 1 94 ? 7.198 0.819 -14.070 1.00 92.25 94 LYS A N 1
ATOM 742 C CA . LYS A 1 94 ? 7.890 -0.404 -14.494 1.00 92.25 94 LYS A CA 1
ATOM 743 C C . LYS A 1 94 ? 8.055 -0.441 -16.016 1.00 92.25 94 LYS A C 1
ATOM 745 O O . LYS A 1 94 ? 9.171 -0.589 -16.505 1.00 92.25 94 LYS A O 1
ATOM 750 N N . THR A 1 95 ? 6.964 -0.238 -16.752 1.00 94.94 95 THR A N 1
ATOM 751 C CA . THR A 1 95 ? 6.971 -0.254 -18.225 1.00 94.94 95 THR A CA 1
ATOM 752 C C . THR A 1 95 ? 7.898 0.829 -18.789 1.00 94.94 95 THR A C 1
ATOM 754 O O . THR A 1 95 ? 8.669 0.590 -19.720 1.00 94.94 95 THR A O 1
ATOM 757 N N . ARG A 1 96 ? 7.872 2.034 -18.202 1.00 93.75 96 ARG A N 1
ATOM 758 C CA . ARG A 1 96 ? 8.753 3.146 -18.583 1.00 93.75 96 ARG A CA 1
ATOM 759 C C . ARG A 1 96 ? 10.231 2.790 -18.392 1.00 93.75 96 ARG A C 1
ATOM 761 O O . ARG A 1 96 ? 11.044 3.088 -19.269 1.00 93.75 96 ARG A O 1
ATOM 768 N N . LEU A 1 97 ? 10.579 2.163 -17.267 1.00 93.19 97 LEU A N 1
ATOM 769 C CA . LEU 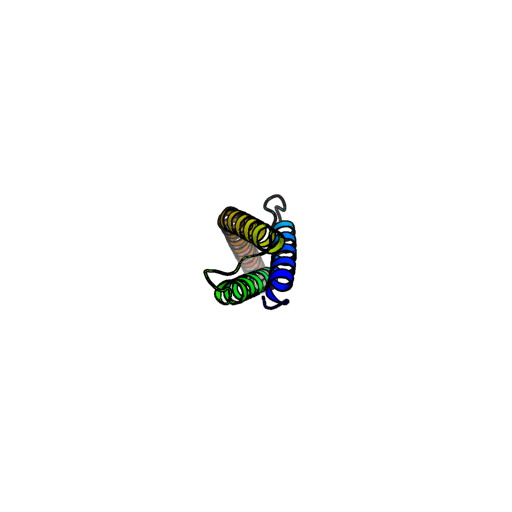A 1 97 ? 11.948 1.735 -16.964 1.00 93.19 97 LEU A CA 1
ATOM 770 C C . LEU A 1 97 ? 12.425 0.619 -17.900 1.00 93.19 97 LEU A C 1
ATOM 772 O O . LEU A 1 97 ? 13.546 0.695 -18.402 1.00 93.19 97 LEU A O 1
ATOM 776 N N . GLU A 1 98 ? 11.577 -0.368 -18.188 1.00 96.69 98 GLU A N 1
ATOM 777 C CA . GLU A 1 98 ? 11.884 -1.452 -19.130 1.00 96.69 98 GLU A CA 1
ATOM 778 C C . GLU A 1 98 ? 12.182 -0.902 -20.535 1.00 96.69 98 GLU A C 1
ATOM 780 O O . GLU A 1 98 ? 13.203 -1.243 -21.136 1.00 96.69 98 GLU A O 1
ATOM 785 N N . ASN A 1 99 ? 11.363 0.034 -21.026 1.00 96.56 99 ASN A N 1
ATOM 786 C CA . ASN A 1 99 ? 11.599 0.698 -22.311 1.00 96.56 99 ASN A CA 1
ATOM 787 C C . ASN A 1 99 ? 12.915 1.487 -22.327 1.00 96.56 99 ASN A C 1
ATOM 789 O O . ASN A 1 99 ? 13.691 1.393 -23.280 1.00 96.56 99 ASN A O 1
ATOM 793 N N . ALA A 1 100 ? 13.208 2.239 -21.262 1.00 95.50 100 ALA A N 1
ATOM 794 C CA . ALA A 1 100 ? 14.469 2.968 -21.148 1.00 95.50 100 ALA A CA 1
ATOM 795 C C . ALA A 1 100 ? 15.680 2.018 -21.181 1.00 95.50 100 ALA A C 1
ATOM 797 O O . ALA A 1 100 ? 16.669 2.295 -21.864 1.00 95.50 100 ALA A O 1
ATOM 798 N N . GLN A 1 101 ? 15.591 0.871 -20.505 1.00 96.88 101 GLN A N 1
ATOM 799 C CA . GLN A 1 101 ? 16.641 -0.145 -20.507 1.00 96.88 101 GLN A CA 1
ATOM 800 C C . GLN A 1 101 ? 16.859 -0.746 -21.904 1.00 96.88 101 GLN A C 1
ATOM 802 O O . GLN A 1 101 ? 18.008 -0.907 -22.324 1.00 96.88 101 GLN A O 1
ATOM 807 N N . LEU A 1 102 ? 15.783 -1.021 -22.649 1.00 96.81 102 LEU A N 1
ATOM 808 C CA . LEU A 1 102 ? 15.864 -1.487 -24.037 1.00 96.81 102 LEU A CA 1
ATOM 809 C C . LEU A 1 102 ? 16.561 -0.464 -24.940 1.00 96.81 102 LEU A C 1
ATOM 811 O O . LEU A 1 102 ? 17.442 -0.834 -25.718 1.00 96.81 102 LEU A O 1
ATOM 815 N N . HIS A 1 103 ? 16.228 0.823 -24.810 1.00 95.81 103 HIS A N 1
ATOM 816 C CA . HIS A 1 103 ? 16.883 1.884 -25.577 1.00 95.81 103 HIS A CA 1
ATOM 817 C C . HIS A 1 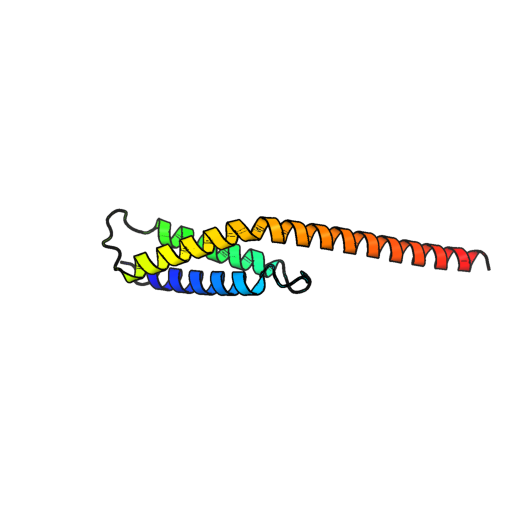103 ? 18.381 1.984 -25.275 1.00 95.81 103 HIS A C 1
ATOM 819 O O . HIS A 1 103 ? 19.188 2.072 -26.203 1.00 95.81 103 HIS A O 1
ATOM 825 N N . VAL A 1 104 ? 18.771 1.908 -23.999 1.00 96.88 104 VAL A N 1
ATOM 826 C CA . VAL A 1 104 ? 20.186 1.906 -23.596 1.00 96.88 104 VAL A CA 1
ATOM 827 C C . VAL A 1 104 ? 20.916 0.690 -24.173 1.00 96.88 104 VAL A C 1
ATOM 829 O O . VAL A 1 104 ? 22.009 0.829 -24.726 1.00 96.88 104 VAL A O 1
ATOM 832 N N . ALA A 1 105 ? 20.309 -0.497 -24.106 1.00 96.56 105 ALA A N 1
ATOM 833 C CA . ALA A 1 105 ? 20.890 -1.716 -24.661 1.00 96.56 105 ALA A CA 1
ATOM 834 C C . ALA A 1 105 ? 21.064 -1.635 -26.189 1.00 96.56 105 ALA A C 1
ATOM 836 O O . ALA A 1 105 ? 22.120 -2.008 -26.708 1.00 96.56 105 ALA A O 1
ATOM 837 N N . ALA A 1 106 ? 20.069 -1.101 -26.903 1.00 95.44 106 ALA A N 1
ATOM 838 C CA . ALA A 1 106 ? 20.123 -0.897 -28.348 1.00 95.44 106 ALA A CA 1
ATOM 839 C C . ALA A 1 106 ? 21.217 0.109 -28.744 1.00 95.44 106 ALA A C 1
ATOM 841 O O . ALA A 1 106 ? 22.029 -0.182 -29.624 1.00 95.44 106 ALA A O 1
ATOM 842 N N . ALA A 1 107 ? 21.312 1.248 -28.050 1.00 95.50 107 ALA A N 1
ATOM 843 C CA . ALA A 1 107 ? 22.359 2.245 -28.281 1.00 95.50 107 ALA A CA 1
ATOM 844 C C . ALA A 1 107 ? 23.768 1.674 -28.027 1.00 95.50 107 ALA A C 1
ATOM 846 O O . ALA A 1 107 ? 24.700 1.909 -28.805 1.00 95.50 107 ALA A O 1
ATOM 847 N N . ALA A 1 108 ? 23.926 0.861 -26.978 1.00 94.88 108 ALA A N 1
ATOM 848 C CA . ALA A 1 108 ? 25.178 0.168 -26.690 1.00 94.88 108 ALA A CA 1
ATOM 849 C C . ALA A 1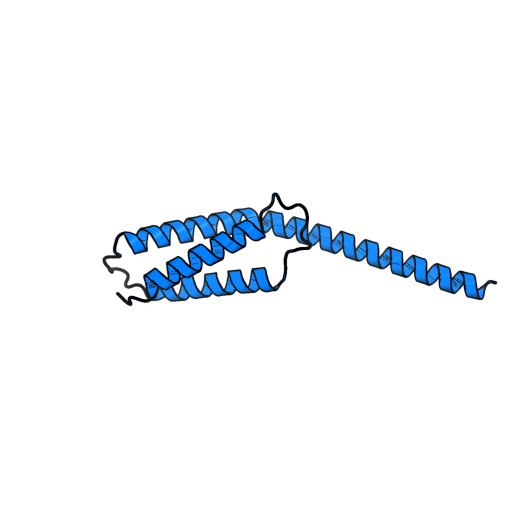 108 ? 25.524 -0.888 -27.757 1.00 94.88 108 ALA A C 1
ATOM 851 O O . ALA A 1 108 ? 26.691 -1.049 -28.123 1.00 94.88 108 ALA A O 1
ATOM 852 N N . ALA A 1 109 ? 24.533 -1.618 -28.278 1.00 94.38 109 ALA A N 1
ATOM 853 C CA . ALA A 1 109 ? 24.726 -2.571 -29.370 1.00 94.38 109 ALA A CA 1
ATOM 854 C C . ALA A 1 109 ? 25.149 -1.868 -30.668 1.00 94.38 109 ALA A C 1
ATOM 856 O O . ALA A 1 109 ? 26.140 -2.275 -31.273 1.00 94.38 109 ALA A O 1
ATOM 857 N N . TRP A 1 110 ? 24.469 -0.779 -31.033 1.00 93.94 110 TRP A N 1
ATOM 858 C CA . TRP A 1 110 ? 24.817 0.039 -32.193 1.00 93.94 110 TRP A CA 1
ATOM 859 C C . TRP A 1 110 ? 26.244 0.582 -32.094 1.00 93.94 110 TRP A C 1
ATOM 861 O O . TRP A 1 110 ? 27.047 0.368 -32.995 1.00 93.94 110 TRP A O 1
ATOM 871 N N . THR A 1 111 ? 26.614 1.172 -30.953 1.00 95.94 111 THR A N 1
ATOM 872 C CA . THR A 1 111 ? 27.972 1.697 -30.728 1.00 95.94 111 THR A CA 1
ATOM 873 C C . THR A 1 111 ? 29.048 0.619 -30.907 1.00 95.94 111 THR A C 1
ATOM 875 O O . THR A 1 111 ? 30.106 0.873 -31.483 1.00 95.94 111 THR A O 1
ATOM 878 N N . ARG A 1 112 ? 28.789 -0.608 -30.432 1.00 92.12 112 ARG A N 1
ATOM 879 C CA . ARG A 1 112 ? 29.704 -1.748 -30.614 1.00 92.12 112 ARG A CA 1
ATOM 880 C C . ARG A 1 112 ? 29.773 -2.224 -32.063 1.00 92.12 112 ARG A C 1
ATOM 882 O O . ARG A 1 112 ? 30.852 -2.606 -32.501 1.00 92.12 112 ARG A O 1
ATOM 889 N N . ALA A 1 113 ? 28.655 -2.222 -32.785 1.00 91.56 113 ALA A N 1
ATOM 890 C CA . ALA A 1 113 ? 28.617 -2.593 -34.196 1.00 91.56 113 ALA A CA 1
ATOM 891 C C . ALA A 1 113 ? 29.373 -1.573 -35.059 1.00 91.56 113 ALA A C 1
ATOM 893 O O . ALA A 1 113 ? 30.234 -1.966 -35.839 1.00 91.56 113 ALA A O 1
ATOM 894 N N . SER A 1 114 ? 29.148 -0.275 -34.850 1.00 87.19 114 SER A N 1
ATOM 895 C CA . SER A 1 114 ? 29.836 0.794 -35.585 1.00 87.19 114 SER A CA 1
ATOM 896 C C . SER A 1 114 ? 31.357 0.753 -35.398 1.00 87.19 114 SER A C 1
ATOM 898 O O . SER A 1 114 ? 32.093 0.952 -36.356 1.00 87.19 114 SER A O 1
ATOM 900 N N . LYS A 1 115 ? 31.846 0.402 -34.198 1.00 83.94 115 LYS A N 1
ATOM 901 C CA . LYS A 1 115 ? 33.285 0.199 -33.925 1.00 83.94 115 LYS A CA 1
ATOM 902 C C . LYS A 1 115 ? 33.918 -1.014 -34.618 1.00 83.94 115 LYS A C 1
ATOM 904 O O . LYS A 1 115 ? 35.133 -1.110 -34.614 1.00 83.94 115 LYS A O 1
ATOM 909 N N . LYS A 1 116 ? 33.128 -1.973 -35.112 1.00 75.44 116 LYS A N 1
ATOM 910 C CA . LYS A 1 116 ? 33.636 -3.125 -35.882 1.00 75.44 116 LYS A CA 1
ATOM 911 C C . LYS A 1 116 ? 33.683 -2.856 -37.386 1.00 75.44 116 LYS A C 1
ATOM 913 O O . LYS A 1 116 ? 34.255 -3.658 -38.114 1.00 75.44 116 LYS A O 1
ATOM 918 N N . ILE A 1 117 ? 32.985 -1.815 -37.836 1.00 72.75 117 ILE A N 1
ATOM 919 C CA . ILE A 1 117 ? 32.834 -1.467 -39.253 1.00 72.75 117 ILE A CA 1
ATOM 920 C C . ILE A 1 117 ? 33.839 -0.372 -39.659 1.00 72.75 117 ILE A C 1
ATOM 922 O O . ILE A 1 117 ? 34.198 -0.302 -40.831 1.00 72.75 117 ILE A O 1
ATOM 926 N N . LEU A 1 118 ? 34.304 0.444 -38.704 1.00 54.88 118 LEU A N 1
ATOM 927 C CA . LEU A 1 118 ? 35.491 1.304 -38.830 1.00 54.88 118 LEU A CA 1
ATOM 928 C C . LEU A 1 118 ? 36.764 0.552 -38.437 1.00 54.88 118 LEU A C 1
ATOM 930 O O . LEU A 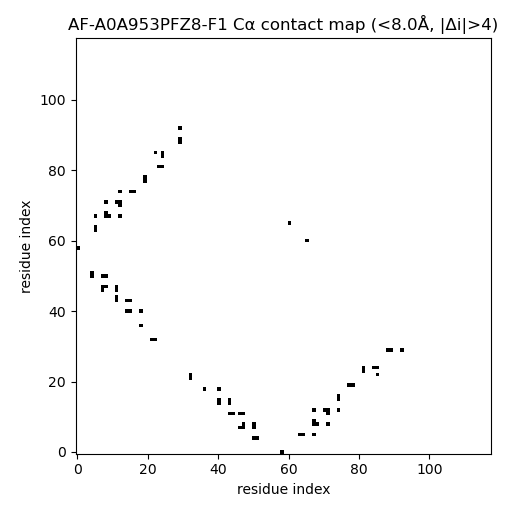1 118 ? 37.811 0.861 -39.045 1.00 54.88 118 LEU A O 1
#

Sequence (118 aa):
MPPDTLETLRQVNDSLRSALIRLRPERKDCVTIRPQDFSDILSQLLRAAECLGRLPLNSDAGAALEQESLEYRSNLEKLKQFLPDLHGRLLAEKTRLENAQLHVAAAAAWTRASKKIL